Protein AF-A0A5W9YQA7-F1 (afdb_monomer_lite)

Structure (mmCIF, N/CA/C/O backbone):
data_AF-A0A5W9YQA7-F1
#
_entry.id   AF-A0A5W9YQA7-F1
#
loop_
_atom_site.group_PDB
_atom_site.id
_atom_site.type_symbol
_atom_site.label_atom_id
_atom_site.label_alt_id
_atom_site.label_comp_id
_atom_site.label_asym_id
_atom_site.label_entity_id
_atom_site.label_seq_id
_atom_site.pdbx_PDB_ins_code
_atom_site.Cartn_x
_atom_site.Cartn_y
_atom_site.Cartn_z
_atom_site.occupancy
_atom_site.B_iso_or_equiv
_atom_site.auth_seq_id
_atom_site.auth_comp_id
_atom_site.auth_asym_id
_atom_site.auth_atom_id
_atom_site.pdbx_PDB_model_num
ATOM 1 N N . MET A 1 1 ? -1.576 33.821 15.112 1.00 38.88 1 MET A N 1
ATOM 2 C CA . MET A 1 1 ? -2.791 33.036 14.820 1.00 38.88 1 MET A CA 1
ATOM 3 C C . MET A 1 1 ? -2.383 31.984 13.800 1.00 38.88 1 MET A C 1
ATOM 5 O O . MET A 1 1 ? -2.376 32.253 12.608 1.00 38.88 1 MET A O 1
ATOM 9 N N . THR A 1 2 ? -1.848 30.860 14.271 1.00 42.34 2 THR A N 1
ATOM 10 C CA . THR A 1 2 ? -1.305 29.817 13.394 1.00 42.34 2 THR A CA 1
ATOM 11 C C . THR A 1 2 ? -2.485 28.966 12.947 1.00 42.34 2 THR A C 1
ATOM 13 O O . THR A 1 2 ? -2.972 28.151 13.726 1.00 42.34 2 THR A O 1
ATOM 16 N N . SER A 1 3 ? -3.009 29.206 11.741 1.00 41.44 3 SER A N 1
ATOM 17 C CA . SER A 1 3 ? -3.965 28.279 11.132 1.00 41.44 3 SER A CA 1
ATOM 18 C C . SER A 1 3 ? -3.277 26.928 11.006 1.00 41.44 3 SER A C 1
ATOM 20 O O . SER A 1 3 ? -2.418 26.739 10.146 1.00 41.44 3 SER A O 1
ATOM 22 N N . LEU A 1 4 ? -3.640 25.994 11.883 1.00 48.62 4 LEU A N 1
ATOM 23 C CA . LEU A 1 4 ? -3.438 24.578 11.634 1.00 48.62 4 LEU A CA 1
ATOM 24 C C . LEU A 1 4 ? -4.260 24.254 10.386 1.00 48.62 4 LEU A C 1
ATOM 26 O O . LEU A 1 4 ? -5.470 24.057 10.465 1.00 48.62 4 LEU A O 1
ATOM 30 N N . LEU A 1 5 ? -3.605 24.241 9.224 1.00 47.53 5 LEU A N 1
ATOM 31 C CA . LEU A 1 5 ? -4.092 23.509 8.064 1.00 47.53 5 LEU A CA 1
ATOM 32 C C . LEU A 1 5 ? -4.137 22.049 8.500 1.00 47.53 5 LEU A C 1
ATOM 34 O O . LEU A 1 5 ? -3.147 21.332 8.399 1.00 47.53 5 LEU A O 1
ATOM 38 N N . ILE A 1 6 ? -5.255 21.630 9.087 1.00 51.34 6 ILE A N 1
ATOM 39 C CA . ILE A 1 6 ? -5.528 20.218 9.284 1.00 51.34 6 ILE A CA 1
ATOM 40 C C . ILE A 1 6 ? -5.781 19.707 7.868 1.00 51.34 6 ILE A C 1
ATOM 42 O O . ILE A 1 6 ? -6.783 20.116 7.280 1.00 51.34 6 ILE A O 1
ATOM 46 N N . PRO A 1 7 ? -4.890 18.888 7.277 1.00 55.16 7 PRO A N 1
ATOM 47 C CA . PRO A 1 7 ? -5.189 18.273 5.995 1.00 55.16 7 PRO A CA 1
ATOM 48 C C . PRO A 1 7 ? -6.539 17.568 6.126 1.00 55.16 7 PRO A C 1
ATOM 50 O O . PRO A 1 7 ? -6.715 16.694 6.981 1.00 55.16 7 PRO A O 1
ATOM 53 N N . THR A 1 8 ? -7.520 18.031 5.353 1.00 55.66 8 THR A N 1
ATOM 54 C CA . THR A 1 8 ? -8.851 17.437 5.317 1.00 55.66 8 THR A CA 1
ATOM 55 C C . THR A 1 8 ? -8.732 16.173 4.487 1.00 55.66 8 THR A C 1
ATOM 57 O O . THR A 1 8 ? -8.735 16.220 3.259 1.00 55.66 8 THR A O 1
ATOM 60 N N . TYR A 1 9 ? -8.542 15.048 5.160 1.00 65.88 9 TYR A N 1
ATOM 61 C CA . TYR A 1 9 ? -8.694 13.742 4.537 1.00 65.88 9 TYR A CA 1
ATOM 62 C C . TYR A 1 9 ? -10.184 13.437 4.450 1.00 65.88 9 TYR A C 1
ATOM 64 O O . TYR A 1 9 ? -10.922 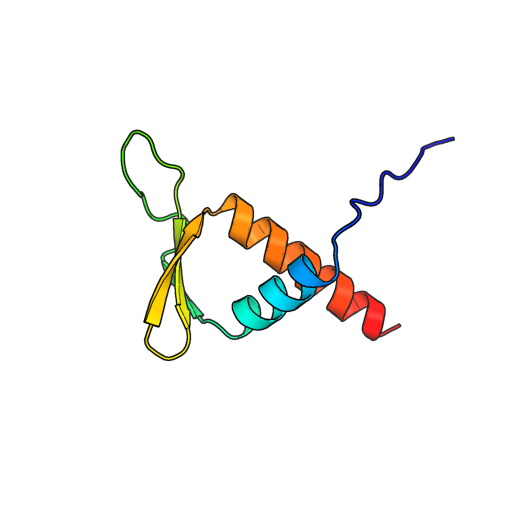13.733 5.392 1.00 65.88 9 TYR A O 1
ATOM 72 N N . ASN A 1 10 ? -10.627 12.907 3.314 1.00 75.88 10 ASN A N 1
ATOM 73 C CA . ASN A 1 10 ? -12.017 12.510 3.137 1.00 75.88 10 ASN A CA 1
ATOM 74 C C . ASN A 1 10 ? -12.242 11.086 3.678 1.00 75.88 10 ASN A C 1
ATOM 76 O O . ASN A 1 10 ? -11.295 10.335 3.916 1.00 75.88 10 ASN A O 1
ATOM 80 N N . ASP A 1 11 ? -13.503 10.700 3.859 1.00 79.00 11 ASP A N 1
ATOM 81 C CA . ASP A 1 11 ? -13.861 9.358 4.343 1.00 79.00 11 ASP A CA 1
ATOM 82 C C . ASP A 1 11 ? -13.351 8.237 3.416 1.00 79.00 11 ASP A C 1
ATOM 84 O O . ASP A 1 11 ? -13.144 7.103 3.850 1.00 79.00 11 ASP A O 1
ATOM 88 N N . GLU A 1 12 ? -13.117 8.547 2.139 1.00 84.75 12 GLU A N 1
ATOM 89 C CA . GLU A 1 12 ? -12.541 7.620 1.162 1.00 84.75 12 GLU A CA 1
ATOM 90 C C . GLU A 1 12 ? -11.071 7.308 1.467 1.00 84.75 12 GLU A C 1
ATOM 92 O O . GLU A 1 12 ? -10.695 6.139 1.453 1.00 84.75 12 GLU A O 1
ATOM 97 N N . ASP A 1 13 ? -10.261 8.315 1.816 1.00 84.94 13 ASP A N 1
ATOM 98 C CA . ASP A 1 13 ? -8.869 8.134 2.249 1.00 84.94 13 ASP A CA 1
ATOM 99 C C . ASP A 1 13 ? -8.797 7.246 3.510 1.00 84.94 13 ASP A C 1
ATOM 101 O O . ASP A 1 13 ? -7.891 6.420 3.639 1.00 84.94 13 ASP A O 1
ATOM 105 N N . ILE A 1 14 ? -9.765 7.375 4.431 1.00 84.12 14 ILE A N 1
ATOM 106 C CA . ILE A 1 14 ? -9.848 6.548 5.648 1.00 84.12 14 ILE A CA 1
ATOM 107 C C . ILE A 1 14 ? -10.142 5.091 5.288 1.00 84.12 14 ILE A C 1
ATOM 109 O O . ILE A 1 14 ? -9.398 4.201 5.698 1.00 84.12 14 ILE A O 1
ATOM 113 N N . LYS A 1 15 ? -11.194 4.845 4.496 1.00 87.75 15 LYS A N 1
ATOM 114 C CA . LYS A 1 15 ? -11.585 3.491 4.067 1.00 87.75 15 LYS A CA 1
ATOM 115 C C . LYS A 1 15 ? -10.494 2.815 3.243 1.00 87.75 15 LYS A C 1
ATOM 117 O O . LYS A 1 15 ? -10.235 1.627 3.414 1.00 87.75 15 LYS A O 1
ATOM 122 N N . ALA A 1 16 ? -9.836 3.570 2.365 1.00 89.31 16 ALA A N 1
ATOM 123 C CA . ALA A 1 16 ? -8.717 3.072 1.580 1.00 89.31 16 ALA A CA 1
ATOM 124 C C . ALA A 1 16 ? -7.528 2.700 2.477 1.00 89.31 16 ALA A C 1
ATOM 126 O O . ALA A 1 16 ? -6.929 1.646 2.278 1.00 89.31 16 ALA A O 1
ATOM 127 N N . GLY A 1 17 ? -7.215 3.519 3.486 1.00 89.88 17 GLY A N 1
ATOM 128 C CA . GLY A 1 17 ? -6.190 3.208 4.481 1.00 89.88 17 GLY A CA 1
ATOM 129 C C . GLY A 1 17 ? -6.529 1.993 5.350 1.00 89.88 17 GLY A C 1
ATOM 130 O O . GLY A 1 17 ? -5.650 1.187 5.624 1.00 89.88 17 GLY A O 1
ATOM 131 N N . GLU A 1 18 ? -7.793 1.813 5.736 1.00 90.88 18 GLU A N 1
ATOM 132 C CA . GLU A 1 18 ? -8.250 0.638 6.491 1.00 90.88 18 GLU A CA 1
ATOM 133 C C . GLU A 1 18 ? -8.129 -0.654 5.676 1.00 90.88 18 GLU A C 1
ATOM 135 O O . GLU A 1 18 ? -7.547 -1.629 6.151 1.00 90.88 18 GLU A O 1
ATOM 140 N N . ALA A 1 19 ? -8.603 -0.648 4.426 1.00 90.12 19 ALA A N 1
ATOM 141 C CA . ALA A 1 19 ? -8.450 -1.785 3.521 1.00 90.12 19 ALA A CA 1
ATOM 142 C C . ALA A 1 19 ? -6.970 -2.112 3.268 1.00 90.12 19 ALA A C 1
ATOM 144 O O . ALA A 1 19 ? -6.586 -3.276 3.197 1.00 90.12 19 ALA A O 1
ATOM 145 N N . LEU A 1 20 ? -6.131 -1.080 3.164 1.00 92.44 20 LEU 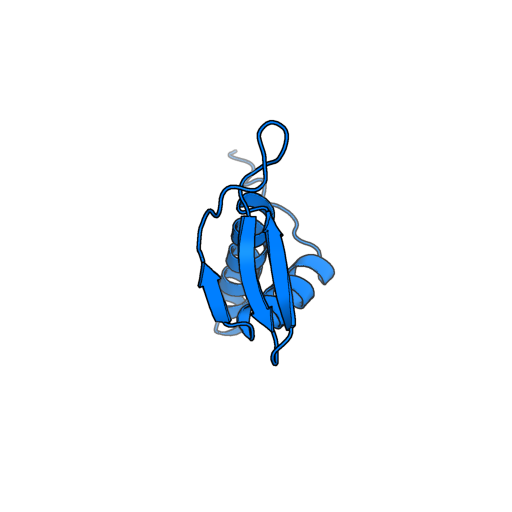A N 1
ATOM 146 C CA . LEU A 1 20 ? -4.692 -1.216 2.984 1.00 92.44 20 LEU A CA 1
ATOM 147 C C . LEU A 1 20 ? -3.991 -1.788 4.224 1.00 92.44 20 LEU A C 1
ATOM 149 O O . LEU A 1 20 ? -3.077 -2.595 4.080 1.00 92.44 20 LEU A O 1
ATOM 153 N N . ALA A 1 21 ? -4.428 -1.410 5.428 1.00 91.19 21 ALA A N 1
ATOM 154 C CA . ALA A 1 21 ? -3.868 -1.889 6.691 1.00 91.19 21 ALA A CA 1
ATOM 155 C C . ALA A 1 21 ? -4.102 -3.391 6.930 1.00 91.19 21 ALA A C 1
ATOM 157 O O . ALA A 1 21 ? -3.380 -4.001 7.718 1.00 91.19 21 ALA A O 1
ATOM 158 N N . ALA A 1 22 ? -5.094 -3.987 6.261 1.00 92.81 22 ALA A N 1
ATOM 159 C CA . ALA A 1 22 ? -5.315 -5.432 6.263 1.00 92.81 22 ALA A CA 1
ATOM 160 C C . ALA A 1 22 ? -4.330 -6.195 5.351 1.00 92.81 22 ALA A C 1
ATOM 162 O O . ALA A 1 22 ? -4.175 -7.4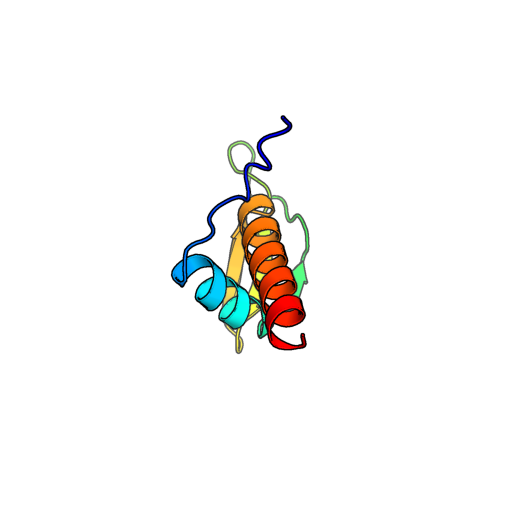06 5.499 1.00 92.81 22 ALA A O 1
ATOM 163 N N . CYS A 1 23 ? -3.654 -5.506 4.426 1.00 94.94 23 CYS A N 1
ATOM 164 C CA . CYS A 1 23 ? -2.681 -6.108 3.519 1.00 94.94 23 CYS A CA 1
ATOM 165 C C . CYS A 1 23 ? -1.290 -6.228 4.162 1.00 94.94 23 CYS A C 1
ATOM 167 O O . CYS A 1 23 ? -0.914 -5.470 5.057 1.00 94.94 23 CYS A O 1
ATOM 169 N N . LYS A 1 24 ? -0.476 -7.155 3.654 1.00 95.56 24 LYS A N 1
ATOM 170 C CA . LYS A 1 24 ? 0.906 -7.369 4.097 1.00 95.56 24 LYS A CA 1
ATOM 171 C C . LYS A 1 24 ? 1.891 -6.698 3.145 1.00 95.56 24 LYS A C 1
ATOM 173 O O . LYS A 1 24 ? 1.843 -6.933 1.945 1.00 95.56 24 LYS A O 1
ATOM 178 N N . ILE A 1 25 ? 2.847 -5.931 3.663 1.00 95.44 25 ILE A N 1
ATOM 179 C CA . ILE A 1 25 ? 3.986 -5.471 2.856 1.00 95.44 25 ILE A CA 1
ATOM 180 C C . ILE A 1 25 ? 4.861 -6.671 2.469 1.00 95.44 25 ILE A C 1
ATOM 182 O O . ILE A 1 25 ? 5.283 -7.452 3.324 1.00 95.44 25 ILE A O 1
ATOM 186 N N . VAL A 1 26 ? 5.149 -6.788 1.175 1.00 96.88 26 VAL A N 1
ATOM 187 C CA . VAL A 1 26 ? 6.051 -7.794 0.598 1.00 96.88 26 VAL A CA 1
ATOM 188 C C . VAL A 1 26 ? 7.402 -7.177 0.255 1.00 96.88 26 VAL A C 1
ATOM 190 O O . VAL A 1 26 ? 8.435 -7.791 0.505 1.00 96.88 26 VAL A O 1
ATOM 193 N N . GLU A 1 27 ? 7.400 -5.963 -0.295 1.00 96.75 27 GLU A N 1
ATOM 194 C CA . GLU A 1 27 ? 8.613 -5.225 -0.649 1.00 96.75 27 GLU A CA 1
ATOM 195 C C . 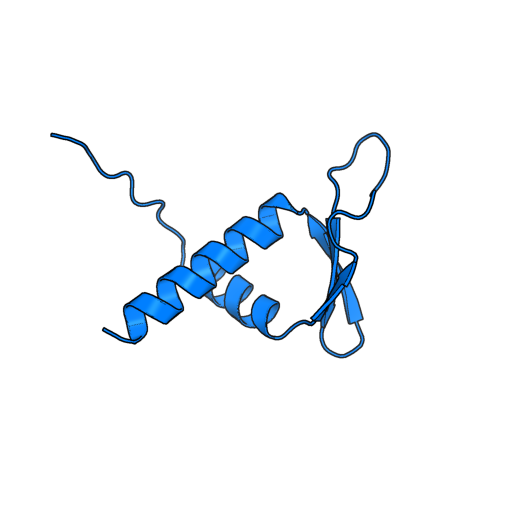GLU A 1 27 ? 8.359 -3.725 -0.489 1.00 96.75 27 GLU A C 1
ATOM 197 O O . GLU A 1 27 ? 7.389 -3.193 -1.033 1.00 96.75 27 GLU A O 1
ATOM 202 N N . GLU A 1 28 ? 9.218 -3.038 0.258 1.00 95.88 28 GLU A N 1
ATOM 203 C CA . GLU A 1 28 ? 9.133 -1.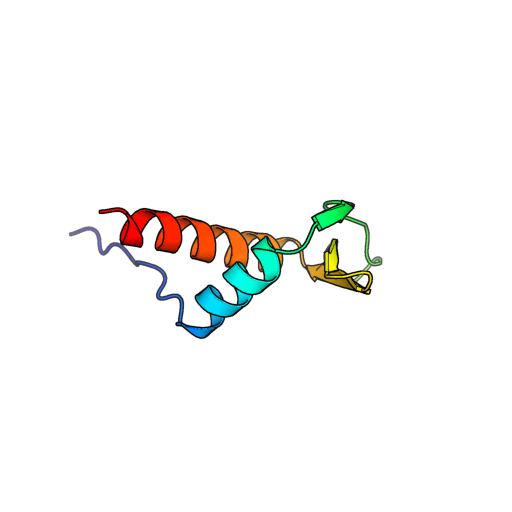589 0.439 1.00 95.88 28 GLU A CA 1
ATOM 204 C C . GLU A 1 28 ? 10.004 -0.867 -0.579 1.00 95.88 28 GLU A C 1
ATOM 206 O O . GLU A 1 28 ? 11.128 -1.287 -0.854 1.00 95.88 28 GLU A O 1
ATOM 211 N N . ASN A 1 29 ? 9.507 0.262 -1.088 1.00 95.81 29 ASN A N 1
ATOM 212 C CA . ASN A 1 29 ? 10.266 1.165 -1.951 1.00 95.81 29 ASN A CA 1
ATOM 213 C C . ASN A 1 29 ? 10.888 0.462 -3.178 1.00 95.81 29 ASN A C 1
ATOM 215 O O . ASN A 1 29 ? 11.995 0.789 -3.610 1.00 95.81 29 ASN A O 1
ATOM 219 N N . ALA A 1 30 ? 10.161 -0.505 -3.736 1.00 96.31 30 ALA A N 1
ATOM 220 C CA . ALA A 1 30 ? 10.555 -1.260 -4.908 1.00 96.31 30 ALA A CA 1
ATOM 221 C C . ALA A 1 30 ? 10.682 -0.332 -6.121 1.00 96.31 30 ALA A C 1
ATOM 223 O O . ALA A 1 30 ? 9.792 0.477 -6.410 1.00 96.31 30 ALA A O 1
ATOM 224 N N . TYR A 1 31 ? 11.782 -0.485 -6.856 1.00 95.25 31 TYR A N 1
ATOM 225 C CA . TYR A 1 31 ? 11.997 0.234 -8.104 1.00 95.25 31 TYR A CA 1
ATOM 226 C C . TYR A 1 31 ? 10.928 -0.152 -9.132 1.00 95.25 31 TYR A C 1
ATOM 228 O O . TYR A 1 31 ? 10.713 -1.335 -9.399 1.00 95.25 31 TYR A O 1
ATOM 236 N N . ASN A 1 32 ? 10.278 0.850 -9.723 1.00 93.38 32 ASN A N 1
ATOM 237 C CA . ASN A 1 32 ? 9.158 0.655 -10.647 1.00 93.38 32 ASN A CA 1
ATOM 238 C C . ASN A 1 32 ? 9.437 1.199 -12.061 1.00 93.38 32 ASN A C 1
ATOM 240 O O . ASN A 1 32 ? 8.514 1.435 -12.836 1.00 93.38 32 ASN A O 1
ATOM 244 N N . GLY A 1 33 ? 10.709 1.400 -12.410 1.00 93.00 33 GLY A N 1
ATOM 245 C CA . GLY A 1 33 ? 11.125 1.929 -13.710 1.00 93.00 33 GLY A CA 1
ATOM 246 C C . GLY A 1 33 ? 11.661 3.358 -13.645 1.00 93.00 33 GLY A C 1
ATOM 247 O O . GLY A 1 33 ? 11.508 4.068 -12.658 1.00 93.00 33 GLY A O 1
ATOM 248 N N . LEU A 1 34 ? 12.338 3.779 -14.716 1.00 88.62 34 LEU A N 1
ATOM 249 C CA . LEU A 1 34 ? 13.164 4.996 -14.721 1.00 88.62 34 LEU A CA 1
ATOM 250 C C . LEU A 1 34 ? 12.342 6.293 -14.644 1.00 88.62 34 LEU A C 1
ATOM 252 O O . LEU A 1 34 ? 12.841 7.313 -14.184 1.00 88.62 34 LEU A O 1
ATOM 256 N N . PHE A 1 35 ? 11.091 6.240 -15.102 1.00 91.69 35 PHE A N 1
ATOM 257 C CA . PHE A 1 35 ? 10.164 7.374 -15.174 1.00 91.69 35 PHE A CA 1
ATOM 258 C C . PHE A 1 35 ? 8.944 7.175 -14.270 1.00 91.69 35 PHE A C 1
ATOM 260 O O . PHE A 1 35 ? 7.874 7.724 -14.525 1.00 91.69 35 PHE A O 1
ATOM 267 N N . SER A 1 36 ? 9.062 6.316 -13.263 1.00 91.56 36 SER A N 1
ATOM 268 C CA . SER A 1 36 ? 7.972 5.996 -12.351 1.00 91.56 36 SER A CA 1
ATOM 269 C C . SER A 1 36 ? 8.468 6.061 -10.924 1.00 91.56 36 SER A C 1
ATOM 271 O O . SER A 1 36 ? 9.587 5.650 -10.626 1.00 91.56 36 SER A O 1
ATOM 273 N N . ASP A 1 37 ? 7.615 6.569 -10.043 1.00 91.88 37 ASP A N 1
ATOM 274 C CA . ASP A 1 37 ? 7.905 6.563 -8.620 1.00 91.88 37 ASP A CA 1
ATOM 275 C C . ASP A 1 37 ? 8.028 5.128 -8.112 1.00 91.88 37 ASP A C 1
ATOM 277 O O . ASP A 1 37 ? 7.334 4.215 -8.579 1.00 91.88 37 ASP A O 1
ATOM 281 N N . ASN A 1 38 ? 8.885 4.946 -7.112 1.00 96.56 38 ASN A N 1
ATOM 282 C CA . ASN A 1 38 ? 8.979 3.682 -6.404 1.00 96.56 38 ASN A CA 1
ATOM 283 C C . ASN A 1 38 ? 7.638 3.318 -5.756 1.00 96.56 38 ASN A C 1
ATOM 285 O O . ASN A 1 38 ? 6.839 4.174 -5.350 1.00 96.56 38 ASN A O 1
ATOM 289 N N . VAL A 1 39 ? 7.413 2.015 -5.626 1.00 97.44 39 VAL A N 1
ATOM 290 C CA . VAL A 1 39 ? 6.165 1.443 -5.119 1.00 97.44 39 VAL A CA 1
ATOM 291 C C . VAL A 1 39 ? 6.433 0.532 -3.931 1.00 97.44 39 VAL A C 1
ATOM 293 O O . VAL A 1 39 ? 7.438 -0.164 -3.878 1.00 97.44 39 VAL A O 1
ATOM 296 N N . ASN A 1 40 ? 5.502 0.481 -2.991 1.00 97.38 40 ASN A N 1
ATOM 297 C CA . ASN A 1 40 ? 5.404 -0.629 -2.060 1.00 97.38 40 ASN A CA 1
ATOM 298 C C . ASN A 1 40 ? 4.620 -1.750 -2.741 1.00 97.38 40 ASN A C 1
ATOM 300 O O . ASN A 1 40 ? 3.515 -1.524 -3.247 1.00 97.38 40 ASN A O 1
ATOM 304 N N . LYS A 1 41 ? 5.185 -2.956 -2.749 1.00 96.88 41 LYS A N 1
ATOM 305 C CA . LYS A 1 41 ? 4.463 -4.170 -3.122 1.00 96.88 41 LYS A CA 1
ATOM 306 C C . LYS A 1 41 ? 3.773 -4.704 -1.885 1.00 96.88 41 LYS A C 1
ATOM 308 O O . LYS A 1 41 ? 4.425 -4.993 -0.881 1.00 96.88 41 LYS A O 1
ATOM 313 N N . ILE A 1 42 ? 2.463 -4.842 -1.968 1.00 96.31 42 ILE A N 1
ATOM 314 C CA . ILE A 1 42 ? 1.637 -5.370 -0.891 1.00 96.31 42 ILE A CA 1
ATOM 315 C C . ILE A 1 42 ? 0.898 -6.609 -1.375 1.00 96.31 42 ILE A C 1
ATOM 317 O O . ILE A 1 42 ? 0.500 -6.683 -2.534 1.00 96.31 42 ILE A O 1
ATOM 321 N N . ASP A 1 43 ? 0.701 -7.558 -0.480 1.00 96.19 43 ASP A N 1
ATOM 322 C CA . ASP A 1 43 ? -0.148 -8.721 -0.660 1.00 96.19 43 ASP A CA 1
ATOM 323 C C . ASP A 1 43 ? -1.471 -8.477 0.066 1.00 96.19 43 ASP A C 1
ATOM 325 O O . ASP A 1 43 ? -1.509 -8.348 1.292 1.00 96.19 43 ASP A O 1
ATOM 329 N N . CYS A 1 44 ? -2.545 -8.373 -0.709 1.00 94.25 44 CYS A N 1
ATOM 330 C CA . CYS A 1 44 ? -3.907 -8.303 -0.205 1.00 94.25 44 CYS A CA 1
ATOM 331 C C . CYS A 1 44 ? -4.619 -9.603 -0.593 1.00 94.25 44 CYS A C 1
ATOM 333 O O . CYS A 1 44 ? -5.042 -9.743 -1.742 1.00 94.25 44 CYS A O 1
ATOM 335 N N . ASP A 1 45 ? -4.737 -10.541 0.348 1.00 93.75 45 ASP A N 1
ATOM 336 C CA . ASP A 1 45 ? -5.428 -11.826 0.165 1.00 93.75 45 ASP A CA 1
ATOM 337 C C . ASP A 1 45 ? -4.929 -12.650 -1.041 1.00 93.75 45 ASP A C 1
ATOM 339 O O . ASP A 1 45 ? -5.706 -13.213 -1.811 1.00 93.75 45 ASP A O 1
ATOM 343 N N . GLY A 1 46 ? -3.608 -12.713 -1.228 1.00 93.50 46 GLY A N 1
ATOM 344 C CA . GLY A 1 46 ? -2.954 -13.432 -2.322 1.00 93.50 46 GLY A CA 1
ATOM 345 C C . GLY A 1 46 ? -2.830 -12.624 -3.616 1.00 93.50 46 GLY A C 1
ATOM 346 O O . GLY A 1 46 ? -2.286 -13.126 -4.602 1.00 93.50 46 GLY A O 1
ATOM 347 N N . ILE A 1 47 ? -3.317 -11.379 -3.642 1.00 94.94 47 ILE A N 1
ATOM 348 C CA . ILE A 1 47 ? -3.193 -10.471 -4.785 1.00 94.94 47 ILE A CA 1
ATOM 349 C C . ILE A 1 47 ? -2.092 -9.454 -4.501 1.00 94.94 47 ILE A C 1
ATOM 351 O O . ILE A 1 47 ? -2.252 -8.556 -3.671 1.00 94.94 47 ILE A O 1
ATOM 355 N N . ILE A 1 48 ? -1.000 -9.544 -5.265 1.00 95.19 48 ILE A N 1
ATOM 356 C CA . ILE A 1 48 ? 0.068 -8.547 -5.218 1.00 95.19 48 ILE A CA 1
ATOM 357 C C . ILE A 1 48 ? -0.382 -7.262 -5.913 1.00 95.19 48 ILE A C 1
ATOM 359 O O . ILE A 1 48 ? -0.750 -7.267 -7.089 1.00 95.19 48 ILE A O 1
ATOM 363 N N . LYS A 1 49 ? -0.313 -6.145 -5.189 1.00 94.81 49 LYS A N 1
ATOM 364 C CA . LYS A 1 49 ? -0.578 -4.798 -5.700 1.00 94.81 49 LYS A CA 1
ATOM 365 C C . LYS A 1 49 ? 0.654 -3.920 -5.528 1.00 94.81 49 LYS A C 1
ATOM 367 O O . LYS A 1 49 ? 1.331 -3.979 -4.505 1.00 94.81 49 LYS A O 1
ATOM 372 N N . ASN A 1 50 ? 0.890 -3.056 -6.509 1.00 95.88 50 ASN A N 1
ATOM 373 C CA . ASN A 1 50 ? 1.907 -2.014 -6.440 1.00 95.88 50 ASN A CA 1
ATOM 374 C C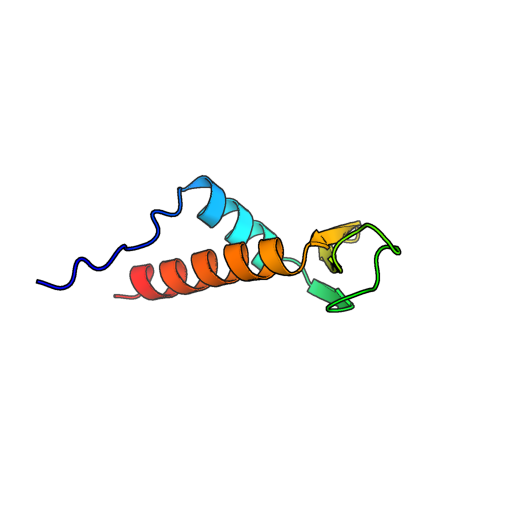 . ASN A 1 50 ? 1.229 -0.699 -6.062 1.00 95.88 50 ASN A C 1
ATOM 376 O O . ASN A 1 50 ? 0.348 -0.232 -6.785 1.00 95.88 50 ASN A O 1
ATOM 380 N N . ILE A 1 51 ? 1.640 -0.095 -4.952 1.00 94.88 51 ILE A N 1
ATOM 381 C CA . ILE A 1 51 ? 1.137 1.210 -4.518 1.00 94.88 51 ILE A CA 1
ATOM 382 C C . ILE A 1 51 ? 2.305 2.189 -4.457 1.00 94.88 51 ILE A C 1
ATOM 384 O O . ILE A 1 51 ? 3.279 1.886 -3.773 1.00 94.88 51 ILE A O 1
ATOM 388 N N . PRO A 1 52 ? 2.234 3.366 -5.104 1.00 96.12 52 PRO A N 1
ATOM 389 C CA . PRO A 1 52 ? 3.263 4.392 -4.961 1.00 96.12 52 PRO A CA 1
ATOM 390 C C . PRO A 1 52 ? 3.561 4.676 -3.488 1.00 96.12 52 PRO A C 1
ATOM 392 O O . PRO A 1 52 ? 2.634 4.839 -2.690 1.00 96.12 52 PRO A O 1
ATOM 395 N N . VAL A 1 53 ? 4.844 4.758 -3.127 1.00 94.62 53 VAL A N 1
ATOM 396 C CA . VAL A 1 53 ? 5.279 4.917 -1.725 1.00 94.62 53 VAL A CA 1
ATOM 397 C C . VAL A 1 53 ? 4.583 6.106 -1.056 1.00 94.62 53 VAL A C 1
ATOM 399 O O . VAL A 1 53 ? 4.094 5.997 0.068 1.00 94.62 53 VAL A O 1
ATOM 402 N N . ASN A 1 54 ? 4.465 7.232 -1.766 1.00 92.75 54 ASN A N 1
ATOM 403 C CA . ASN A 1 54 ? 3.808 8.427 -1.240 1.00 92.75 54 ASN A CA 1
ATOM 404 C C . ASN A 1 54 ? 2.313 8.194 -0.944 1.00 92.75 54 ASN A C 1
ATOM 406 O O . ASN A 1 54 ? 1.813 8.592 0.108 1.00 92.75 54 ASN A O 1
ATOM 410 N N . THR A 1 55 ? 1.608 7.494 -1.836 1.00 93.00 55 THR A N 1
ATOM 411 C CA . THR A 1 55 ? 0.196 7.133 -1.647 1.00 93.00 55 THR A CA 1
ATOM 412 C C . THR A 1 55 ? 0.025 6.202 -0.454 1.00 93.00 55 THR A C 1
ATOM 414 O O . THR A 1 55 ? -0.836 6.447 0.388 1.00 93.00 55 THR A O 1
ATOM 417 N N . TYR A 1 56 ? 0.871 5.174 -0.341 1.00 93.88 56 TYR A N 1
ATOM 418 C CA . TYR A 1 56 ? 0.854 4.253 0.794 1.00 93.88 56 TYR A CA 1
ATOM 419 C C . TYR A 1 56 ? 1.027 5.008 2.120 1.00 93.88 56 TYR A C 1
ATOM 421 O O . TYR A 1 56 ? 0.206 4.878 3.029 1.00 93.88 56 TYR A O 1
ATOM 429 N N . ASN A 1 57 ? 2.048 5.865 2.201 1.00 92.38 57 ASN A N 1
ATOM 430 C CA . ASN A 1 57 ? 2.347 6.649 3.398 1.00 92.38 57 ASN A CA 1
ATOM 431 C C . ASN A 1 57 ? 1.202 7.596 3.766 1.00 92.38 57 ASN A C 1
ATOM 433 O O . ASN A 1 57 ? 0.841 7.688 4.940 1.00 92.38 57 ASN A O 1
ATOM 437 N N . LYS A 1 58 ? 0.596 8.263 2.773 1.00 91.25 58 LYS A N 1
ATOM 438 C CA . LYS A 1 58 ? -0.586 9.107 2.984 1.00 91.25 58 LYS A CA 1
ATOM 439 C C . LYS A 1 58 ? -1.716 8.289 3.611 1.00 91.25 58 LYS A C 1
ATOM 441 O O . LYS A 1 58 ? -2.205 8.658 4.674 1.00 91.25 58 LYS A O 1
ATOM 446 N N . LEU A 1 59 ? -2.116 7.185 2.984 1.00 92.06 59 LEU A N 1
ATOM 447 C CA . LEU A 1 59 ? -3.262 6.384 3.424 1.00 92.06 59 LEU A CA 1
ATOM 448 C C . LEU A 1 59 ? -3.049 5.779 4.818 1.00 92.06 59 LEU A C 1
ATOM 450 O O . LEU A 1 59 ? -3.937 5.861 5.666 1.00 92.06 59 LEU A O 1
ATOM 454 N N . MET A 1 60 ? -1.852 5.259 5.101 1.00 91.81 60 MET A N 1
ATOM 455 C CA . MET A 1 60 ? -1.531 4.719 6.424 1.00 91.81 60 MET A CA 1
ATOM 456 C C . MET A 1 60 ? -1.465 5.798 7.505 1.00 91.81 60 MET A C 1
ATOM 458 O O . MET A 1 60 ? -1.914 5.565 8.627 1.00 91.81 60 MET A O 1
ATOM 462 N N . TYR A 1 61 ? -0.958 6.993 7.188 1.00 90.12 61 TYR A N 1
ATOM 463 C CA . TYR A 1 61 ? -0.991 8.122 8.117 1.00 90.12 61 TYR A CA 1
ATOM 464 C C . TYR A 1 61 ? -2.431 8.488 8.499 1.00 90.12 61 TYR A C 1
ATOM 466 O O . TYR A 1 61 ? -2.736 8.653 9.681 1.00 90.12 61 TYR A O 1
ATOM 474 N N . VAL A 1 62 ? -3.328 8.567 7.512 1.00 87.75 62 VAL A N 1
ATOM 475 C CA . VAL A 1 62 ? -4.751 8.875 7.719 1.00 87.75 62 VAL A CA 1
ATOM 476 C C . VAL A 1 62 ? -5.443 7.801 8.544 1.00 87.75 62 VAL A C 1
ATOM 478 O O . VAL A 1 62 ? -6.135 8.132 9.510 1.00 87.75 62 VAL A O 1
ATOM 481 N N . TYR A 1 63 ? -5.246 6.531 8.191 1.00 87.88 63 TYR A N 1
ATOM 482 C CA . TYR A 1 63 ? -5.792 5.398 8.931 1.00 87.88 63 TYR A CA 1
ATOM 483 C C . TYR A 1 63 ? -5.353 5.436 10.397 1.00 87.88 63 TYR A C 1
ATOM 485 O O . TYR A 1 63 ? -6.194 5.442 11.296 1.00 87.88 63 TYR A O 1
ATOM 493 N N . ASN A 1 64 ? -4.046 5.564 10.644 1.00 87.12 64 ASN A N 1
ATOM 494 C CA . ASN A 1 64 ? -3.500 5.610 11.995 1.00 87.12 64 ASN A CA 1
ATOM 495 C C . ASN A 1 64 ? -4.059 6.803 12.778 1.00 87.12 64 ASN A C 1
ATOM 497 O O . ASN A 1 64 ? -4.570 6.626 13.880 1.00 87.12 64 ASN A O 1
ATOM 501 N N . LYS A 1 65 ? -4.051 8.010 12.197 1.00 84.81 65 LYS A N 1
ATOM 502 C CA . LYS A 1 65 ? -4.584 9.216 12.846 1.00 84.81 65 LYS A CA 1
ATOM 503 C C . LYS A 1 65 ? -6.057 9.064 13.243 1.00 84.81 65 LYS A C 1
ATOM 505 O O . LYS A 1 65 ? -6.426 9.474 14.340 1.00 84.81 65 LYS A O 1
ATOM 510 N N . ASN A 1 66 ? -6.898 8.479 12.388 1.00 80.19 66 ASN A N 1
ATOM 511 C CA . ASN A 1 66 ? -8.313 8.261 12.708 1.00 80.19 66 ASN A CA 1
ATOM 512 C C . ASN A 1 66 ? -8.526 7.132 13.718 1.00 80.19 66 ASN A C 1
ATOM 514 O O . ASN A 1 66 ? -9.360 7.273 14.607 1.00 80.19 66 ASN A O 1
ATOM 518 N N . LYS A 1 67 ? -7.730 6.061 13.647 1.00 76.12 67 LYS A N 1
ATOM 519 C CA . LYS A 1 67 ? -7.735 4.989 14.646 1.00 76.12 67 LYS A CA 1
ATOM 520 C C . LYS A 1 67 ? -7.426 5.514 16.050 1.00 76.12 67 LYS A C 1
ATOM 522 O O . LYS A 1 67 ? -8.031 5.036 17.003 1.00 76.12 67 LYS A O 1
ATOM 527 N N . PHE A 1 68 ? -6.516 6.481 16.185 1.00 66.69 68 PHE A N 1
ATOM 528 C CA . PHE A 1 68 ? -6.219 7.111 17.477 1.00 66.69 68 PHE A CA 1
ATOM 529 C C . PHE A 1 68 ? -7.324 8.074 17.935 1.00 66.69 68 PHE A C 1
ATOM 531 O O . PHE A 1 68 ? -7.685 8.035 19.102 1.00 66.69 68 PHE A O 1
ATOM 538 N N . ARG A 1 69 ? -7.936 8.855 17.030 1.00 63.00 69 ARG A N 1
ATOM 539 C CA . ARG A 1 69 ? -9.079 9.731 17.369 1.00 63.00 69 ARG A CA 1
ATOM 540 C C . ARG A 1 69 ? -10.335 8.979 17.818 1.00 63.00 69 ARG A C 1
ATOM 542 O O . ARG A 1 69 ? -11.130 9.539 18.551 1.00 63.00 69 ARG A O 1
ATOM 549 N N . ALA A 1 70 ? -10.550 7.753 17.341 1.00 60.34 70 ALA A N 1
ATOM 550 C CA . ALA A 1 70 ? -11.698 6.926 17.727 1.00 60.34 70 ALA A CA 1
ATOM 551 C C . ALA A 1 70 ? -11.527 6.228 19.093 1.00 60.34 70 ALA A C 1
ATOM 553 O O . ALA A 1 70 ? -12.446 5.550 19.545 1.00 60.34 70 ALA A O 1
ATOM 554 N N . GLN A 1 71 ? -10.345 6.337 19.709 1.00 53.38 71 GLN A N 1
ATOM 555 C CA . GLN A 1 71 ? -10.027 5.765 21.024 1.00 53.38 71 GLN A CA 1
ATOM 556 C C . GLN A 1 71 ? -10.027 6.816 22.150 1.00 53.38 71 GLN A C 1
ATOM 558 O O . GLN A 1 71 ? -9.776 6.456 23.299 1.00 53.38 71 GLN A O 1
ATOM 563 N N . GLU A 1 72 ? -10.294 8.084 21.819 1.00 45.97 72 GLU A N 1
ATOM 564 C CA . GLU A 1 72 ? -10.520 9.204 22.748 1.00 45.97 72 GLU A CA 1
ATOM 565 C C . GLU A 1 72 ? -12.024 9.437 22.948 1.00 45.97 72 GLU A C 1
ATOM 567 O O . GLU A 1 72 ? -12.415 9.763 24.092 1.00 45.97 72 GLU A O 1
#

Foldseek 3Di:
DDPPPPPDDDVVLQVVLVQQVQWAFPDPQDDDDDPDAGFTFIGRPNDTDTHHNVSNVSSVVNNVVVVVVVVD

Sequence (72 aa):
MTSLLIPTYNDEDIKAGEALAACKIVEENAYNGLFSDNVNKIDCDGIIKNIPVNTYNKLMYVYNKNKFRAQE

Organism: Salmonella typhimurium (NCBI:txid90371)

Radius of gyration: 14.29 Å; chains: 1; bounding box: 27×46×38 Å

Secondary structure (DSSP, 8-state):
----------HHHHHHHHHHHTSEEEEEEE---TTS--EEEEEETTEEEEEEHHHHHHHHHHHHHHHHHTT-

pLDDT: mean 84.06, std 16.58, range [38.88, 97.44]